Protein AF-A0A2D5BVW2-F1 (afdb_monomer)

Structure (mmCIF, N/CA/C/O backbone):
data_AF-A0A2D5BVW2-F1
#
_entry.id   AF-A0A2D5BVW2-F1
#
loop_
_atom_site.group_PDB
_atom_site.id
_atom_site.type_symbol
_atom_site.label_atom_id
_atom_site.label_alt_id
_atom_site.label_comp_id
_atom_site.label_asym_id
_atom_site.label_entity_id
_atom_site.label_seq_id
_atom_site.pdbx_PDB_ins_code
_atom_site.Cartn_x
_atom_site.Cartn_y
_atom_site.Cartn_z
_atom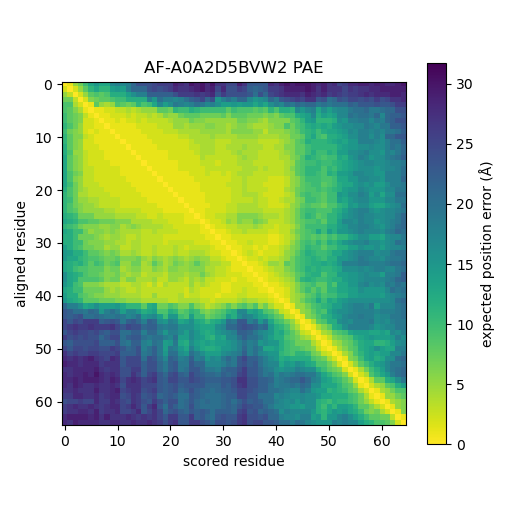_site.occupancy
_atom_site.B_iso_or_e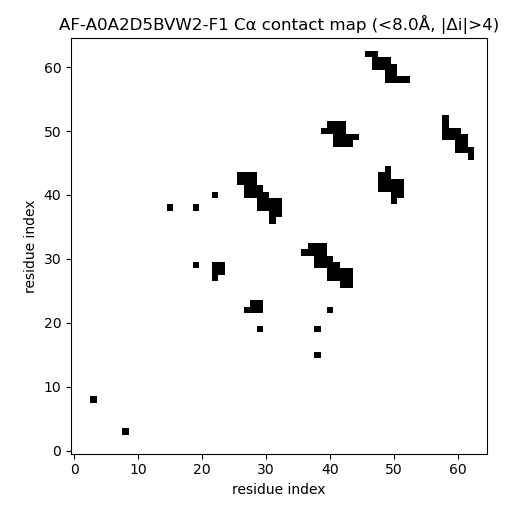quiv
_atom_site.auth_seq_id
_atom_site.auth_comp_id
_atom_site.auth_asym_id
_atom_site.auth_atom_id
_atom_site.pdbx_PDB_model_num
ATOM 1 N N . MET A 1 1 ? -23.113 -6.554 12.380 1.00 45.81 1 MET A N 1
ATOM 2 C CA . MET A 1 1 ? -21.939 -6.852 13.231 1.00 45.81 1 MET A CA 1
ATOM 3 C C . MET A 1 1 ? -20.676 -6.463 12.473 1.00 45.81 1 MET A C 1
ATOM 5 O O . MET A 1 1 ? -20.329 -7.164 11.535 1.00 45.81 1 MET A O 1
ATOM 9 N N . SER A 1 2 ? -20.017 -5.355 12.827 1.00 53.03 2 SER A N 1
ATOM 10 C CA . SER A 1 2 ? -18.630 -5.104 12.401 1.00 53.03 2 SER A CA 1
ATOM 11 C C . SER A 1 2 ? -17.741 -5.541 13.565 1.00 53.03 2 SER A C 1
ATOM 13 O O . SER A 1 2 ? -17.630 -4.841 14.563 1.00 53.03 2 SER A O 1
ATOM 15 N N . GLY A 1 3 ? -17.283 -6.792 13.516 1.00 57.28 3 GLY A N 1
ATOM 16 C CA . GLY A 1 3 ? -16.759 -7.539 14.667 1.00 57.28 3 GLY A CA 1
ATOM 17 C C . GLY A 1 3 ? -15.259 -7.393 14.931 1.00 57.28 3 GLY A C 1
ATOM 18 O O . GLY A 1 3 ? -14.667 -8.317 15.474 1.00 57.28 3 GLY A O 1
ATOM 19 N N . TYR A 1 4 ? -14.632 -6.282 14.543 1.00 61.53 4 TYR A N 1
ATOM 20 C CA . TYR A 1 4 ? -13.221 -6.026 14.847 1.00 61.53 4 TYR A CA 1
ATOM 21 C C . TYR A 1 4 ? -13.100 -4.778 15.714 1.00 61.53 4 TYR A C 1
ATOM 23 O O . TYR A 1 4 ? -13.594 -3.719 15.330 1.00 61.53 4 TYR A O 1
ATOM 31 N N . SER A 1 5 ? -12.452 -4.912 16.878 1.00 76.00 5 SER A N 1
ATOM 32 C CA . SER A 1 5 ? -12.168 -3.782 17.768 1.00 76.00 5 SER A CA 1
ATOM 33 C C . SER A 1 5 ? -11.377 -2.703 17.023 1.00 76.00 5 SER A C 1
ATOM 35 O O . SER A 1 5 ? -10.552 -3.018 16.162 1.00 76.00 5 SER A O 1
ATOM 37 N N . GLU A 1 6 ? -11.587 -1.432 17.367 1.00 79.12 6 GLU A N 1
ATOM 38 C CA . GLU A 1 6 ? -10.860 -0.293 16.775 1.00 79.12 6 GLU A CA 1
ATOM 39 C C . GLU A 1 6 ? -9.335 -0.484 16.842 1.00 79.12 6 GLU A C 1
ATOM 41 O O . GLU A 1 6 ? -8.604 -0.159 15.909 1.00 79.12 6 GLU A O 1
ATOM 46 N N . GLN A 1 7 ? -8.855 -1.115 17.916 1.00 82.25 7 GLN A N 1
ATOM 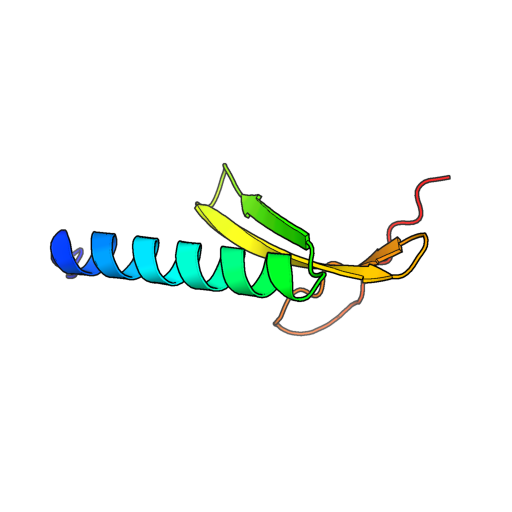47 C CA . GLN A 1 7 ? -7.451 -1.489 18.092 1.00 82.25 7 GLN A CA 1
ATOM 48 C C . GLN A 1 7 ? -6.955 -2.465 17.014 1.00 82.25 7 GLN A C 1
ATOM 50 O O . GLN A 1 7 ? -5.845 -2.314 16.508 1.00 82.25 7 GLN A O 1
ATOM 55 N N . SER A 1 8 ? -7.778 -3.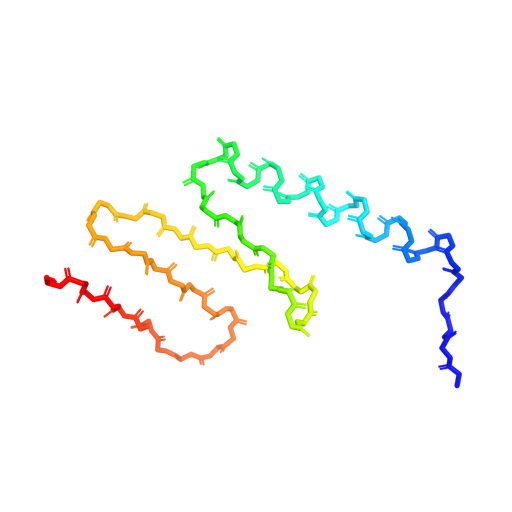445 16.631 1.00 81.81 8 SER A N 1
ATOM 56 C CA . SER A 1 8 ? -7.443 -4.408 15.576 1.00 81.81 8 SER A CA 1
ATOM 57 C C . SER A 1 8 ? -7.376 -3.732 14.207 1.00 81.81 8 SER A C 1
ATOM 59 O O . SER A 1 8 ? -6.501 -4.052 13.404 1.00 81.81 8 SER A O 1
ATOM 61 N N . GLN A 1 9 ? -8.275 -2.776 13.946 1.00 83.50 9 GLN A N 1
ATOM 62 C CA . GLN A 1 9 ? -8.262 -1.997 12.705 1.00 83.50 9 GLN A CA 1
ATOM 63 C C . GLN A 1 9 ? -7.003 -1.135 12.614 1.00 83.50 9 GLN A C 1
ATOM 65 O O . GLN A 1 9 ? -6.298 -1.195 11.610 1.00 83.50 9 GLN A O 1
ATOM 70 N N . LYS A 1 10 ? -6.663 -0.424 13.695 1.00 86.06 10 LYS A N 1
ATOM 71 C CA . LYS A 1 10 ? -5.441 0.384 13.767 1.00 86.06 10 LYS A CA 1
ATOM 72 C C . LYS A 1 10 ? -4.185 -0.458 13.535 1.00 86.06 10 LYS A C 1
ATOM 74 O O . LYS A 1 10 ? -3.324 -0.081 12.745 1.00 86.06 10 LYS A O 1
ATOM 79 N N . LEU A 1 11 ? -4.105 -1.633 14.161 1.00 88.69 11 LEU A N 1
ATOM 80 C CA . LEU A 1 11 ? -2.983 -2.550 13.962 1.00 88.69 11 LEU A CA 1
ATOM 81 C C . LEU A 1 11 ? -2.896 -3.046 12.509 1.00 88.69 11 LEU A C 1
ATOM 83 O O . LEU A 1 11 ? -1.805 -3.129 11.945 1.00 88.69 11 LEU A O 1
ATOM 87 N N . ALA A 1 12 ? -4.032 -3.366 11.884 1.00 86.06 12 ALA A N 1
ATOM 88 C CA . ALA A 1 12 ? -4.065 -3.790 10.487 1.00 86.06 12 ALA A CA 1
ATOM 89 C C . ALA A 1 12 ? -3.575 -2.682 9.538 1.00 86.06 12 ALA A C 1
ATOM 91 O O . ALA A 1 12 ? -2.817 -2.964 8.607 1.00 86.06 12 ALA A O 1
ATOM 92 N N . GLU A 1 13 ? -3.956 -1.429 9.793 1.00 86.69 13 GLU A N 1
ATOM 93 C CA . GLU A 1 13 ? -3.486 -0.271 9.027 1.00 86.69 13 GLU A CA 1
ATOM 94 C C . GLU A 1 13 ? -1.977 -0.053 9.182 1.00 86.69 13 GLU A C 1
ATOM 96 O O . GLU A 1 13 ? -1.271 0.070 8.178 1.00 86.69 13 GLU A O 1
ATOM 101 N N . GLU A 1 14 ? -1.457 -0.101 10.412 1.00 90.50 14 GLU A N 1
ATOM 102 C CA . GLU A 1 14 ? -0.021 0.034 10.686 1.00 90.50 14 GLU A CA 1
ATOM 103 C C . GLU A 1 14 ? 0.803 -1.061 9.988 1.00 90.50 14 GLU A C 1
ATOM 105 O O . GLU A 1 14 ? 1.857 -0.795 9.396 1.00 90.50 14 GLU A O 1
ATOM 110 N N . LEU A 1 15 ? 0.321 -2.308 10.006 1.00 90.94 15 LEU A N 1
ATOM 111 C CA . LEU A 1 15 ? 0.975 -3.423 9.319 1.00 90.94 15 LEU A CA 1
ATOM 112 C C . LEU A 1 15 ? 0.951 -3.250 7.797 1.00 90.94 15 LEU A C 1
ATOM 114 O O . LEU A 1 15 ? 1.970 -3.490 7.139 1.00 90.94 15 LEU A O 1
ATOM 118 N N . ALA A 1 16 ? -0.176 -2.807 7.236 1.00 87.50 16 ALA A N 1
ATOM 119 C CA . ALA A 1 16 ? -0.300 -2.539 5.808 1.00 87.50 16 ALA A CA 1
ATOM 120 C C . ALA A 1 16 ? 0.648 -1.413 5.362 1.00 87.50 16 ALA A C 1
ATOM 122 O O . ALA A 1 16 ? 1.333 -1.541 4.343 1.00 87.50 16 ALA A O 1
ATOM 123 N N . GLU A 1 17 ? 0.766 -0.347 6.154 1.00 89.19 17 GLU A N 1
ATOM 124 C CA . GLU A 1 17 ? 1.690 0.752 5.884 1.00 89.19 17 GLU A CA 1
ATOM 125 C C . GLU A 1 17 ? 3.157 0.304 5.967 1.00 89.19 17 GLU A C 1
ATOM 127 O O . GLU A 1 17 ? 3.966 0.609 5.079 1.00 89.19 17 GLU A O 1
ATOM 132 N N . LYS A 1 18 ? 3.508 -0.492 6.983 1.00 92.44 18 LYS A N 1
ATOM 133 C CA . LYS A 1 18 ? 4.853 -1.064 7.124 1.00 92.44 18 LYS A CA 1
ATOM 134 C C . LYS A 1 18 ? 5.207 -1.965 5.940 1.00 92.44 18 LYS A C 1
ATOM 136 O O . LYS A 1 18 ? 6.311 -1.861 5.396 1.00 92.44 18 LYS A O 1
ATOM 141 N N . ALA A 1 19 ? 4.273 -2.806 5.499 1.00 89.19 19 ALA A N 1
ATOM 142 C CA . ALA A 1 19 ? 4.444 -3.641 4.315 1.00 89.19 19 ALA A CA 1
ATOM 143 C C . ALA A 1 19 ? 4.636 -2.789 3.050 1.00 89.19 19 ALA A C 1
ATOM 145 O O . ALA A 1 19 ? 5.585 -3.018 2.295 1.00 89.19 19 ALA A O 1
ATOM 146 N N . ALA A 1 20 ? 3.816 -1.752 2.852 1.00 86.81 20 ALA A N 1
ATOM 147 C CA . ALA A 1 20 ? 3.946 -0.821 1.732 1.00 86.81 20 ALA A CA 1
ATOM 148 C C . ALA A 1 20 ? 5.323 -0.137 1.706 1.00 86.81 20 ALA A C 1
ATOM 150 O O . ALA A 1 20 ? 5.959 -0.055 0.652 1.00 86.81 20 ALA A O 1
ATOM 151 N N . LYS A 1 21 ? 5.833 0.303 2.862 1.00 89.75 21 LYS A N 1
ATOM 152 C CA . LYS A 1 21 ? 7.165 0.915 2.987 1.00 89.75 21 LYS A CA 1
ATOM 153 C C . LYS A 1 21 ? 8.288 -0.058 2.624 1.00 89.75 21 LYS A C 1
ATOM 155 O O . LYS A 1 21 ? 9.209 0.318 1.899 1.00 89.75 21 LYS A O 1
ATOM 160 N N . ASN A 1 22 ? 8.204 -1.307 3.079 1.00 90.50 22 ASN A N 1
ATOM 161 C CA . ASN A 1 22 ? 9.187 -2.339 2.738 1.00 90.50 22 ASN A CA 1
ATOM 162 C C . ASN A 1 22 ? 9.171 -2.667 1.240 1.00 90.50 22 ASN A C 1
ATOM 164 O O . ASN A 1 22 ? 10.225 -2.774 0.614 1.00 90.50 22 ASN A O 1
ATOM 168 N N . LEU A 1 23 ? 7.985 -2.747 0.638 1.00 85.81 23 LEU A N 1
ATOM 169 C CA . LEU A 1 23 ? 7.834 -2.967 -0.799 1.00 85.81 23 LEU A CA 1
ATOM 170 C C . LEU A 1 23 ? 8.423 -1.808 -1.615 1.00 85.81 23 LEU A C 1
ATOM 172 O O . LEU A 1 23 ? 9.156 -2.057 -2.573 1.00 85.81 23 LEU A O 1
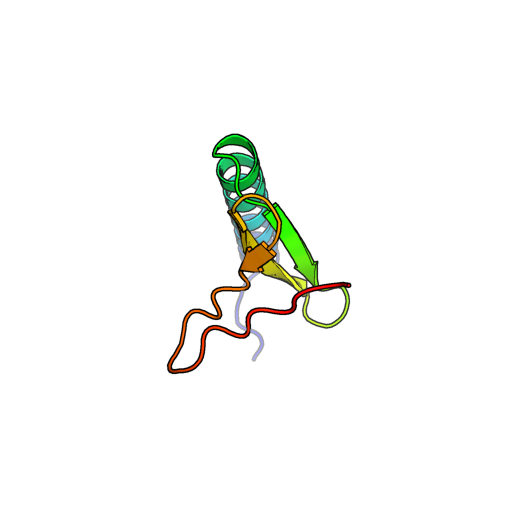ATOM 176 N N . ARG A 1 24 ? 8.202 -0.557 -1.192 1.00 84.50 24 ARG A N 1
ATOM 177 C CA . ARG A 1 24 ? 8.835 0.625 -1.803 1.00 84.50 24 ARG A CA 1
ATOM 178 C C . ARG A 1 24 ? 10.361 0.557 -1.752 1.00 84.50 24 ARG A C 1
ATOM 180 O O . ARG A 1 24 ? 11.012 0.791 -2.764 1.00 84.50 24 ARG A O 1
ATOM 187 N N . ARG A 1 25 ? 10.932 0.158 -0.609 1.00 87.38 25 ARG A N 1
ATOM 188 C CA . ARG A 1 25 ? 12.386 -0.052 -0.457 1.00 87.38 25 ARG A CA 1
ATOM 189 C C . ARG A 1 25 ? 12.933 -1.144 -1.375 1.00 87.38 25 ARG A C 1
ATOM 191 O O . ARG A 1 25 ? 14.062 -1.032 -1.828 1.00 87.38 25 ARG A O 1
ATOM 198 N N . SER A 1 26 ? 12.133 -2.163 -1.686 1.00 84.69 26 SER A N 1
ATOM 199 C CA . SER A 1 26 ? 12.509 -3.222 -2.636 1.00 84.69 26 SER A CA 1
ATOM 200 C C . SER A 1 26 ? 12.419 -2.811 -4.116 1.00 84.69 26 SER A C 1
ATOM 202 O O . SER A 1 26 ? 12.535 -3.663 -4.992 1.00 84.69 26 SER A O 1
ATOM 204 N N . GLY A 1 27 ? 12.161 -1.530 -4.412 1.00 81.12 27 GLY A N 1
ATOM 205 C CA . GLY A 1 27 ? 12.035 -1.019 -5.780 1.00 81.12 27 GLY A CA 1
ATOM 206 C C . GLY A 1 27 ? 10.659 -1.238 -6.415 1.00 81.12 27 GLY A C 1
ATOM 207 O O . GLY A 1 27 ? 10.505 -1.085 -7.625 1.00 81.12 27 GLY A O 1
ATOM 208 N N . ARG A 1 28 ? 9.635 -1.598 -5.628 1.00 82.94 28 ARG A N 1
ATOM 209 C CA . ARG A 1 28 ? 8.250 -1.695 -6.117 1.00 82.94 28 ARG A CA 1
ATOM 210 C C . ARG A 1 28 ? 7.533 -0.361 -5.948 1.00 82.94 28 ARG A C 1
ATOM 212 O O . ARG A 1 28 ? 7.719 0.330 -4.951 1.00 82.94 28 ARG A O 1
ATOM 219 N N . THR A 1 29 ? 6.657 -0.024 -6.883 1.00 85.12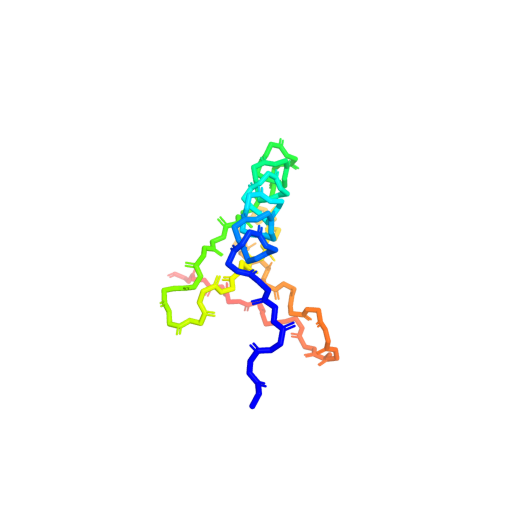 29 THR A N 1
ATOM 220 C CA . THR A 1 29 ? 5.746 1.108 -6.714 1.00 85.12 29 THR A CA 1
ATOM 221 C C . THR A 1 29 ? 4.550 0.642 -5.892 1.00 85.12 29 THR A C 1
ATOM 223 O O . THR A 1 29 ? 3.980 -0.415 -6.156 1.00 85.12 29 THR A O 1
ATOM 226 N N . VAL A 1 30 ? 4.189 1.408 -4.863 1.00 86.62 30 VAL A N 1
ATOM 227 C CA . VAL A 1 30 ? 3.024 1.117 -4.021 1.00 86.62 30 VAL A CA 1
ATOM 228 C C . VAL A 1 30 ? 2.181 2.371 -3.875 1.00 86.62 30 VAL A C 1
ATOM 230 O O . VAL A 1 30 ? 2.648 3.364 -3.308 1.00 86.62 30 VAL A O 1
ATOM 233 N N . GLU A 1 31 ? 0.938 2.295 -4.332 1.00 87.12 31 GLU A N 1
ATOM 234 C CA . GLU A 1 31 ? -0.043 3.381 -4.311 1.00 87.12 31 GLU A CA 1
ATOM 235 C C . GLU A 1 31 ? -1.237 2.984 -3.448 1.00 87.12 31 GLU A C 1
ATOM 237 O O . GLU A 1 31 ? -1.675 1.835 -3.472 1.00 87.12 31 GLU A O 1
ATOM 242 N N . ARG A 1 32 ? -1.769 3.922 -2.662 1.00 85.25 32 ARG A N 1
ATOM 243 C CA . ARG A 1 32 ? -2.998 3.697 -1.898 1.00 85.25 32 ARG A CA 1
ATOM 244 C C . ARG A 1 32 ? -4.168 4.246 -2.703 1.00 85.25 32 ARG A C 1
ATOM 246 O O . ARG A 1 32 ? -4.194 5.430 -3.020 1.00 85.25 32 ARG A O 1
ATOM 253 N N . SER A 1 33 ? -5.133 3.390 -3.018 1.00 82.69 33 SER A N 1
ATOM 254 C CA . SER A 1 33 ? -6.388 3.793 -3.645 1.00 82.69 33 SER A CA 1
ATOM 255 C C . SER A 1 33 ? -7.186 4.664 -2.677 1.00 82.69 33 SER A C 1
ATOM 257 O O . SER A 1 33 ? -7.569 4.196 -1.605 1.00 82.69 33 SER A O 1
ATOM 259 N N . ALA A 1 34 ? -7.461 5.911 -3.059 1.00 78.56 34 ALA A N 1
ATOM 260 C CA . ALA A 1 34 ? -8.301 6.817 -2.272 1.00 78.56 34 ALA A CA 1
ATOM 261 C C . ALA A 1 34 ? -9.763 6.340 -2.209 1.00 78.56 34 ALA A C 1
ATOM 263 O O . ALA A 1 34 ? -10.445 6.567 -1.217 1.00 78.56 34 ALA A O 1
ATOM 264 N N . THR A 1 35 ? -10.231 5.633 -3.243 1.00 81.75 35 THR A N 1
ATOM 265 C CA . THR A 1 35 ? -11.617 5.152 -3.344 1.00 81.75 35 THR A CA 1
ATOM 266 C C . THR A 1 35 ? -11.872 3.913 -2.492 1.00 81.75 35 THR A C 1
ATOM 268 O O . THR A 1 35 ? -12.954 3.753 -1.943 1.00 81.75 35 THR A O 1
ATOM 271 N N . THR A 1 36 ? -10.894 3.007 -2.396 1.00 80.31 36 THR A N 1
ATOM 272 C CA . THR A 1 36 ? -11.085 1.700 -1.739 1.00 80.31 36 THR A CA 1
ATOM 273 C C . THR A 1 36 ? -10.215 1.503 -0.502 1.00 80.31 36 THR A C 1
ATOM 275 O O . THR A 1 36 ? -10.292 0.450 0.122 1.00 80.31 36 THR A O 1
ATOM 278 N N . GLY A 1 37 ? -9.311 2.437 -0.193 1.00 79.69 37 GLY A N 1
ATOM 279 C CA . GLY A 1 37 ? -8.334 2.330 0.896 1.00 79.69 37 GLY A CA 1
ATOM 280 C C . GLY A 1 37 ? -7.251 1.260 0.696 1.00 79.69 37 GLY A C 1
ATOM 281 O O . GLY A 1 37 ? -6.347 1.149 1.522 1.00 79.69 37 GLY A O 1
AT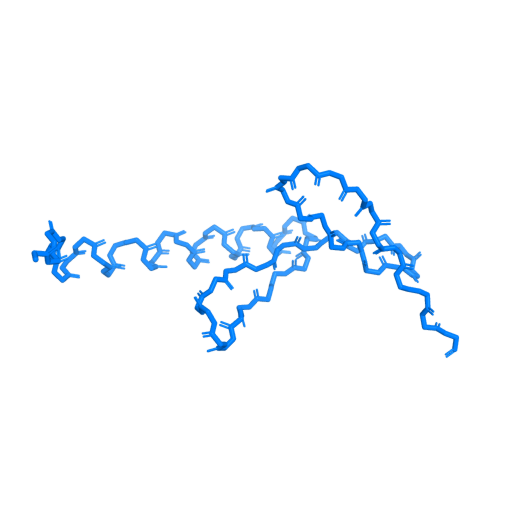OM 282 N N . ARG A 1 38 ? -7.316 0.483 -0.396 1.00 83.19 38 ARG A N 1
ATOM 283 C CA . ARG A 1 38 ? -6.427 -0.657 -0.681 1.00 83.19 38 ARG A CA 1
ATOM 284 C C . ARG A 1 38 ? -5.081 -0.199 -1.234 1.00 83.19 38 ARG A C 1
ATOM 286 O O . ARG A 1 38 ? -5.021 0.749 -2.015 1.00 83.19 38 ARG A O 1
ATOM 293 N N . TYR A 1 39 ? -4.023 -0.928 -0.894 1.00 84.12 39 TYR A N 1
ATOM 294 C CA . TYR A 1 39 ? -2.701 -0.740 -1.486 1.00 84.12 39 TYR A CA 1
ATOM 295 C C . TYR A 1 39 ? -2.578 -1.535 -2.787 1.00 84.12 39 TYR A C 1
ATOM 297 O O . TYR A 1 39 ? -2.836 -2.735 -2.819 1.00 84.12 39 TYR A O 1
ATOM 305 N N . VAL A 1 40 ? -2.163 -0.864 -3.856 1.00 84.81 40 VAL A N 1
ATOM 306 C CA . VAL A 1 40 ? -1.868 -1.447 -5.165 1.00 84.81 40 VAL A CA 1
ATOM 307 C C . VAL A 1 40 ? -0.358 -1.479 -5.335 1.00 84.81 40 VAL A C 1
ATOM 309 O O . VAL A 1 40 ? 0.309 -0.451 -5.220 1.00 84.81 40 VAL A O 1
ATOM 312 N N . VAL A 1 41 ? 0.183 -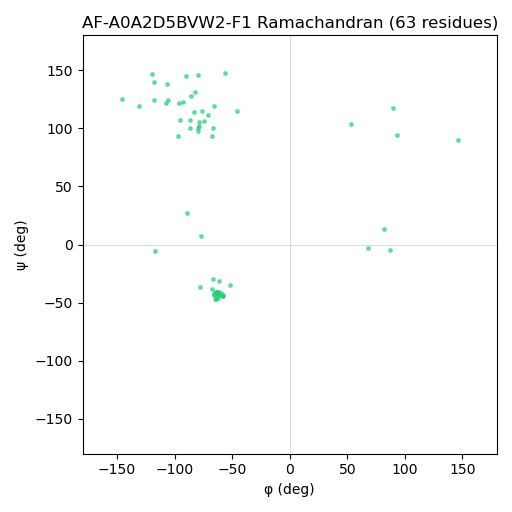2.665 -5.607 1.00 85.56 41 VAL A N 1
ATOM 313 C CA . VAL A 1 41 ? 1.621 -2.884 -5.787 1.00 85.56 41 VAL A CA 1
ATOM 314 C C . VAL A 1 41 ? 1.902 -3.125 -7.266 1.00 85.56 41 VAL A C 1
ATOM 316 O O . VAL A 1 41 ? 1.382 -4.067 -7.861 1.00 85.56 41 VAL A O 1
ATOM 319 N N . SER A 1 42 ? 2.746 -2.295 -7.867 1.00 79.94 42 SER A N 1
ATOM 320 C CA . SER A 1 42 ? 3.189 -2.430 -9.253 1.00 79.94 42 SER A CA 1
ATOM 321 C C . SER A 1 42 ? 4.706 -2.598 -9.332 1.00 79.94 42 SER A C 1
ATOM 323 O O . SER A 1 42 ? 5.475 -2.098 -8.505 1.00 79.94 42 SER A O 1
ATOM 325 N N . ARG A 1 43 ? 5.161 -3.366 -10.327 1.00 70.94 43 ARG A N 1
ATOM 326 C CA . ARG A 1 43 ? 6.590 -3.503 -10.629 1.00 70.94 43 ARG A CA 1
ATOM 327 C C . ARG A 1 43 ? 6.935 -2.457 -11.687 1.00 70.94 43 ARG A C 1
ATOM 329 O O . ARG A 1 43 ? 6.336 -2.480 -12.762 1.00 70.94 43 ARG A O 1
ATOM 336 N N . LYS A 1 44 ? 7.894 -1.573 -11.393 1.00 60.97 44 LYS A N 1
ATOM 337 C CA . LYS A 1 44 ? 8.576 -0.797 -12.433 1.00 60.97 44 LYS A CA 1
ATOM 338 C C . LYS A 1 44 ? 9.467 -1.767 -13.203 1.00 60.97 44 LYS A C 1
ATOM 340 O O . LYS A 1 44 ? 10.404 -2.318 -12.638 1.00 60.97 44 LYS A O 1
ATOM 345 N N . VAL A 1 45 ? 9.119 -2.035 -14.450 1.00 58.00 45 VAL A N 1
ATOM 346 C CA . VAL A 1 45 ? 10.076 -2.484 -15.465 1.00 58.00 45 VAL A CA 1
ATOM 347 C C . VAL A 1 45 ? 10.283 -1.290 -16.381 1.00 58.00 45 VAL A C 1
ATOM 349 O O . VAL A 1 45 ? 9.323 -0.566 -16.646 1.00 58.00 45 VAL A O 1
ATOM 352 N N . ASP A 1 46 ? 11.524 -1.029 -16.775 1.00 52.16 46 ASP A N 1
ATOM 353 C CA . ASP A 1 46 ? 11.902 0.150 -17.555 1.00 52.16 46 ASP A CA 1
ATOM 354 C C . ASP A 1 46 ? 10.928 0.376 -18.727 1.00 52.16 46 ASP A C 1
ATOM 356 O O . ASP A 1 46 ? 10.763 -0.475 -19.598 1.00 52.16 46 ASP A O 1
ATOM 360 N N . GLY A 1 47 ? 10.198 1.496 -18.685 1.00 51.34 47 GLY A N 1
ATOM 361 C CA . GLY A 1 47 ? 9.218 1.889 -19.705 1.00 51.34 47 GLY A CA 1
ATOM 362 C C . GLY A 1 47 ? 7.778 1.366 -19.550 1.00 51.34 47 GLY A C 1
ATOM 363 O O . GLY A 1 47 ? 6.920 1.782 -20.326 1.00 51.34 47 GLY A O 1
ATOM 364 N N . ALA A 1 48 ? 7.458 0.510 -18.569 1.00 52.62 48 ALA A N 1
ATOM 365 C CA . ALA A 1 48 ? 6.087 0.026 -18.357 1.00 52.62 48 ALA A CA 1
ATOM 366 C C . ALA A 1 48 ? 5.738 -0.213 -16.875 1.00 52.62 48 ALA A C 1
ATOM 368 O O . ALA A 1 48 ? 6.368 -0.998 -16.165 1.00 52.62 48 ALA A O 1
ATOM 369 N N . THR A 1 49 ? 4.657 0.412 -16.402 1.00 54.22 49 THR A N 1
ATOM 370 C CA . THR A 1 49 ? 4.078 0.107 -15.085 1.00 54.22 49 THR A CA 1
ATOM 371 C C . THR A 1 49 ? 3.254 -1.175 -15.188 1.00 54.22 49 THR A C 1
ATOM 373 O O . THR A 1 49 ? 2.152 -1.169 -15.737 1.00 54.22 49 THR A O 1
ATOM 376 N N . ILE A 1 50 ? 3.761 -2.293 -14.657 1.00 55.06 50 ILE A N 1
ATOM 377 C CA . ILE A 1 50 ? 2.983 -3.537 -14.595 1.00 55.06 50 ILE A CA 1
ATOM 378 C C . ILE A 1 50 ? 2.147 -3.532 -13.316 1.00 55.06 50 ILE A C 1
ATOM 380 O O . ILE A 1 50 ? 2.667 -3.750 -12.216 1.00 55.06 50 ILE A O 1
ATOM 384 N N . HIS A 1 51 ? 0.837 -3.346 -13.467 1.00 55.75 51 HIS A N 1
ATOM 385 C CA . HIS A 1 51 ? -0.133 -3.647 -12.418 1.00 55.75 51 HIS A CA 1
ATOM 386 C C . HIS A 1 51 ? -0.392 -5.155 -12.425 1.00 55.75 51 HIS A C 1
ATOM 388 O O . HIS A 1 51 ? -1.169 -5.657 -13.237 1.00 55.75 51 HIS A O 1
ATOM 394 N N . LYS A 1 52 ? 0.274 -5.905 -11.539 1.00 52.16 52 LYS A N 1
ATOM 395 C CA . LYS A 1 52 ? -0.120 -7.294 -11.291 1.00 52.16 52 LYS A CA 1
ATOM 396 C C . LYS A 1 52 ? -1.318 -7.267 -10.352 1.00 52.16 52 LYS A C 1
ATOM 398 O O . LYS A 1 52 ? -1.153 -7.057 -9.158 1.00 52.16 52 LYS A O 1
ATOM 403 N N . ARG A 1 53 ? -2.515 -7.434 -10.917 1.00 52.56 53 ARG A N 1
ATOM 404 C CA . ARG A 1 53 ? -3.717 -7.754 -10.150 1.00 52.56 53 ARG A CA 1
ATOM 405 C C . ARG A 1 53 ? -3.590 -9.228 -9.763 1.00 52.56 53 ARG A C 1
ATOM 407 O O . ARG A 1 53 ? -3.618 -10.115 -10.612 1.00 52.56 53 ARG A O 1
ATOM 414 N N . ASP A 1 54 ? -3.294 -9.468 -8.502 1.00 53.72 54 ASP A N 1
ATOM 415 C CA . ASP A 1 54 ? -3.244 -10.776 -7.874 1.00 53.72 54 ASP A CA 1
ATOM 416 C C . ASP A 1 54 ? -4.654 -11.369 -7.816 1.00 53.72 54 ASP A C 1
ATOM 418 O O . ASP A 1 54 ? -5.449 -11.095 -6.926 1.00 53.72 54 ASP A O 1
ATOM 422 N N . GLY A 1 55 ? -4.975 -12.155 -8.841 1.00 45.34 55 GLY A N 1
ATOM 423 C CA . GLY A 1 55 ? -6.242 -12.865 -8.957 1.00 45.34 55 GLY A CA 1
ATOM 424 C C . GLY A 1 55 ? -6.668 -12.960 -10.412 1.00 45.34 55 GLY A C 1
ATOM 425 O O . GLY A 1 55 ? -7.354 -12.075 -10.907 1.00 45.34 55 GLY A O 1
ATOM 426 N N . SER A 1 56 ? -6.244 -14.036 -11.082 1.00 52.44 56 SER A N 1
ATOM 427 C CA . SER A 1 56 ? -6.750 -14.513 -12.381 1.00 52.44 56 SER A CA 1
ATOM 428 C C . SER A 1 56 ? -6.776 -13.508 -13.550 1.00 52.44 56 SER A C 1
ATOM 430 O O . SER A 1 56 ? -7.710 -12.730 -13.702 1.00 52.44 56 SER A O 1
ATOM 432 N N . GLY A 1 57 ? -5.815 -13.651 -14.469 1.00 44.34 57 GLY A N 1
ATOM 433 C CA . GLY A 1 57 ? -6.005 -13.288 -15.878 1.00 44.34 57 GLY A CA 1
ATOM 434 C C . GLY A 1 57 ? -5.652 -11.849 -16.271 1.00 44.34 57 GLY A C 1
ATOM 435 O O . GLY A 1 57 ? -6.299 -10.889 -15.875 1.00 44.34 57 GLY A O 1
ATOM 436 N N . GLY A 1 58 ? -4.657 -11.733 -17.155 1.00 41.19 58 GLY A N 1
ATOM 437 C CA . GLY A 1 58 ? -4.438 -10.554 -17.995 1.00 41.19 58 GLY A CA 1
ATOM 438 C C . GLY A 1 58 ? -3.483 -9.509 -17.419 1.00 41.19 58 GLY A C 1
ATOM 439 O O . GLY A 1 58 ? -3.884 -8.584 -16.718 1.00 41.19 58 GLY A O 1
ATOM 440 N N . THR A 1 59 ? -2.207 -9.598 -17.796 1.00 48.41 59 THR A N 1
ATOM 441 C CA . THR A 1 59 ? -1.258 -8.487 -17.650 1.00 48.41 59 THR A CA 1
ATOM 442 C C . THR A 1 59 ? -1.690 -7.354 -18.586 1.00 48.41 59 THR A C 1
ATOM 444 O O . THR A 1 59 ? -1.429 -7.414 -19.784 1.00 48.41 59 THR A O 1
ATOM 447 N N . ILE A 1 60 ? -2.356 -6.317 -18.070 1.00 52.31 60 ILE A N 1
ATOM 448 C CA . ILE A 1 60 ? -2.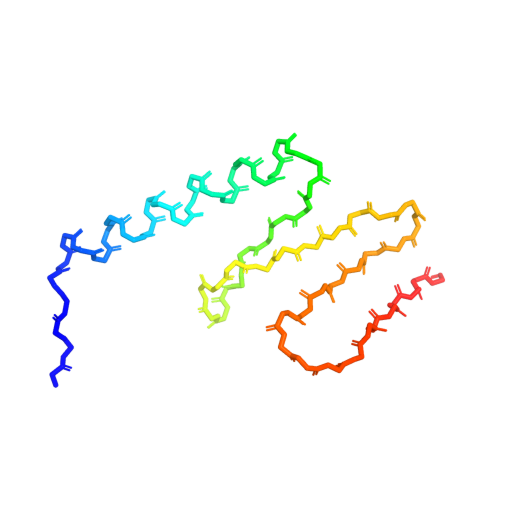635 -5.106 -18.854 1.00 52.31 60 ILE A CA 1
ATOM 449 C C . ILE A 1 60 ? -1.356 -4.265 -18.874 1.00 52.31 60 ILE A C 1
ATOM 451 O O . ILE A 1 60 ? -1.020 -3.599 -17.896 1.00 52.31 60 ILE A O 1
ATOM 455 N N . ILE A 1 61 ? -0.632 -4.312 -19.991 1.00 51.88 61 ILE A N 1
ATOM 456 C CA . ILE A 1 61 ? 0.508 -3.432 -20.260 1.00 51.88 61 ILE A CA 1
ATOM 457 C C . ILE A 1 61 ? -0.057 -2.154 -20.888 1.00 51.88 61 ILE A C 1
ATOM 459 O O . ILE A 1 61 ? -0.381 -2.140 -22.073 1.00 51.88 61 ILE A O 1
ATOM 463 N N . ARG A 1 62 ? -0.207 -1.077 -20.106 1.00 47.41 62 ARG A N 1
ATOM 464 C CA . ARG A 1 62 ? -0.455 0.257 -20.676 1.00 47.41 62 ARG A CA 1
ATOM 465 C C . ARG A 1 62 ? 0.884 0.865 -21.081 1.00 47.41 62 ARG A C 1
ATOM 467 O O . ARG A 1 62 ? 1.728 1.121 -20.228 1.00 47.41 62 ARG A O 1
ATOM 474 N N . ARG A 1 63 ? 1.070 1.054 -22.387 1.00 40.38 63 ARG A N 1
ATOM 475 C CA . ARG A 1 63 ? 2.200 1.771 -22.983 1.00 40.38 63 ARG A CA 1
ATOM 476 C C . ARG A 1 63 ? 1.722 3.210 -23.204 1.00 40.38 63 ARG A C 1
ATOM 478 O O . ARG A 1 63 ? 0.854 3.415 -24.046 1.00 40.38 63 ARG A O 1
ATOM 485 N N . ASN A 1 64 ? 2.198 4.168 -22.408 1.00 44.91 64 ASN A N 1
ATOM 486 C CA . ASN A 1 64 ? 1.990 5.582 -22.732 1.00 44.91 64 ASN A CA 1
ATOM 487 C C . ASN A 1 64 ? 2.968 5.918 -23.863 1.00 44.91 64 ASN A C 1
ATOM 489 O O . ASN A 1 64 ? 4.176 5.771 -23.673 1.00 44.91 64 ASN A O 1
ATOM 493 N N . GLY A 1 65 ? 2.422 6.239 -25.037 1.00 37.69 65 GLY A N 1
ATOM 494 C CA . GLY A 1 65 ? 3.153 6.872 -26.135 1.00 37.69 65 GLY A CA 1
ATOM 495 C C . GLY A 1 65 ? 3.266 8.371 -25.918 1.00 37.69 65 GLY A C 1
ATOM 496 O O . GLY A 1 65 ? 2.425 8.909 -25.160 1.00 37.69 65 GLY A O 1
#

Sequence (65 aa):
MSGYSEQSQKLAEELAEKAAKNLRRSGRTVERSATTGRYVVSRKVDGATIHKRDGSGGTIIRRNG

Secondary structure (DSSP, 8-state):
---S-HHHHHHHHHHHHHHHHHHHHTTEEEEE-TTT--EEEEEEETTEEEE--SSSS---B----

Radius of gyration: 14.86 Å; Cα contacts (8 Å, |Δi|>4): 63; chains: 1; bounding box: 34×21×44 Å

Foldseek 3Di:
DPPDDPVRVVVVLVVQVVVQVVLVVVQWDWDQDPVPRDIFIWHDDPQWTFRPPPDDDDGDTDHDD

pLDDT: mean 71.1, std 17.27, range [37.69, 92.44]

Solvent-accessible surface area (backbone atoms only — not comparable to full-atom values): 4160 Å² total; per-residue (Å²): 134,84,90,65,57,71,68,56,52,52,51,52,50,54,51,51,50,53,50,43,53,53,42,40,74,71,64,30,47,64,47,70,40,86,90,75,70,46,77,47,58,26,45,71,45,98,89,37,62,38,53,66,72,91,70,82,84,78,84,60,76,64,72,85,129

Mean predicted aligned error: 11.89 Å

Nearest PDB structures (foldseek):
  6uz7-assembly1_Bp  TM=3.362E-01  e=2.192E+00  Kluyveromyces lactis
  6gqv-assembly1_p  TM=3.597E-01  e=3.254E+00  Saccharomyces cerevisiae